Protein AF-A0A3D2M971-F1 (afdb_monomer_lite)

Structure (mmCIF, N/CA/C/O backbone):
data_AF-A0A3D2M971-F1
#
_entry.id   AF-A0A3D2M971-F1
#
loop_
_atom_site.group_PDB
_atom_site.id
_atom_site.type_symbol
_atom_site.label_atom_id
_atom_site.label_alt_id
_atom_site.label_comp_id
_atom_site.label_asym_id
_atom_site.label_entity_id
_atom_site.label_seq_id
_atom_site.pdbx_PDB_ins_code
_atom_site.Cartn_x
_atom_site.Cartn_y
_atom_site.Cartn_z
_atom_site.occupancy
_atom_site.B_iso_or_equiv
_atom_site.auth_seq_id
_atom_site.auth_comp_id
_atom_site.auth_asym_id
_atom_site.auth_atom_id
_atom_site.pdbx_PDB_model_num
ATOM 1 N N . MET A 1 1 ? -25.282 -15.341 56.802 1.00 57.22 1 MET A N 1
ATOM 2 C CA . MET A 1 1 ? -23.885 -14.845 56.892 1.00 57.22 1 MET A CA 1
ATOM 3 C C . MET A 1 1 ? -22.915 -15.642 56.014 1.00 57.22 1 MET A C 1
ATOM 5 O O . MET A 1 1 ? -22.273 -15.025 55.183 1.00 57.22 1 MET A O 1
ATOM 9 N N . LYS A 1 2 ? -22.850 -16.984 56.092 1.00 64.00 2 LYS A N 1
ATOM 10 C CA . LYS A 1 2 ? -21.956 -17.818 55.247 1.00 64.00 2 LYS A CA 1
ATOM 11 C C . LYS A 1 2 ? -22.094 -17.605 53.728 1.00 64.00 2 LYS A C 1
ATOM 13 O O . LYS A 1 2 ? -21.089 -17.493 53.045 1.00 64.00 2 LYS A O 1
ATOM 18 N N . VAL A 1 3 ? -23.321 -17.492 53.217 1.00 72.19 3 VAL A N 1
ATOM 19 C CA . VAL A 1 3 ? -23.589 -17.305 51.774 1.00 72.19 3 VAL A CA 1
ATOM 20 C C . VAL A 1 3 ? -23.035 -15.974 51.250 1.00 72.19 3 VAL A C 1
ATOM 22 O O . VAL A 1 3 ? -22.515 -15.923 50.143 1.00 72.19 3 VAL A O 1
ATOM 25 N N . VAL A 1 4 ? -23.065 -14.920 52.074 1.00 76.00 4 VAL A N 1
ATOM 26 C CA . VAL A 1 4 ? -22.516 -13.600 51.721 1.00 76.00 4 VAL A CA 1
ATOM 27 C C . VAL A 1 4 ? -20.993 -13.662 51.599 1.00 76.00 4 VAL A C 1
ATOM 29 O O . VAL A 1 4 ? -20.444 -13.139 50.640 1.00 76.00 4 VAL A O 1
ATOM 32 N N . PHE A 1 5 ? -20.311 -14.369 52.506 1.00 74.00 5 PHE A N 1
ATOM 33 C CA . PHE A 1 5 ? -18.859 -14.565 52.417 1.00 74.00 5 PHE A CA 1
ATOM 34 C C . PHE A 1 5 ? -18.443 -15.392 51.195 1.00 74.00 5 PHE A C 1
ATOM 36 O O . PHE A 1 5 ? -17.415 -15.102 50.592 1.00 74.00 5 PHE A O 1
ATOM 43 N N . VAL A 1 6 ? -19.250 -16.379 50.796 1.00 79.12 6 VAL A N 1
ATOM 44 C CA . VAL A 1 6 ? -18.998 -17.174 49.583 1.00 79.12 6 VAL A CA 1
ATOM 45 C C . VAL A 1 6 ? -19.169 -16.324 48.320 1.00 79.12 6 VAL A C 1
ATOM 47 O O . VAL A 1 6 ? -18.309 -16.363 47.445 1.00 79.12 6 VAL A O 1
ATOM 50 N N . LEU A 1 7 ? -20.224 -15.507 48.247 1.00 74.69 7 LEU A N 1
ATOM 51 C CA . LEU A 1 7 ? -20.463 -14.586 47.129 1.00 74.69 7 LEU A CA 1
ATOM 52 C C . LEU A 1 7 ? -19.380 -13.507 47.013 1.00 74.69 7 LEU A C 1
ATOM 54 O O . LEU A 1 7 ? -18.915 -13.230 45.912 1.00 74.69 7 LEU A O 1
ATOM 58 N N . VAL A 1 8 ? -18.940 -12.942 48.140 1.00 75.38 8 VAL A N 1
ATOM 59 C CA . VAL A 1 8 ? -17.835 -11.972 48.175 1.00 75.38 8 VAL A CA 1
ATOM 60 C C . VAL A 1 8 ? -16.521 -12.637 47.755 1.00 75.38 8 VAL A C 1
ATOM 62 O O . VAL A 1 8 ? -15.790 -12.070 46.950 1.00 75.38 8 VAL A O 1
ATOM 65 N N . GLY A 1 9 ? -16.249 -13.863 48.214 1.00 73.69 9 GLY A N 1
ATOM 66 C CA . GLY A 1 9 ? -15.077 -14.636 47.793 1.00 73.69 9 GLY A CA 1
ATOM 67 C C . GLY A 1 9 ? -15.044 -14.893 46.283 1.00 73.69 9 GLY A C 1
ATOM 68 O O . GLY A 1 9 ? -14.030 -14.636 45.643 1.00 73.69 9 GLY A O 1
ATOM 69 N N . LEU A 1 10 ? -16.166 -15.316 45.693 1.00 69.12 10 LEU A N 1
ATOM 70 C CA . LEU A 1 10 ? -16.304 -15.494 44.241 1.00 69.12 10 LEU A CA 1
ATOM 71 C C . LEU A 1 10 ? -16.079 -14.189 43.457 1.00 69.12 10 LEU A C 1
ATOM 73 O O . LEU A 1 10 ? -15.459 -14.224 42.397 1.00 69.12 10 LEU A O 1
ATOM 77 N N . PHE A 1 11 ? -16.512 -13.044 43.993 1.00 67.69 11 PHE A N 1
ATOM 78 C CA . PHE A 1 11 ? -16.278 -11.729 43.385 1.00 67.69 11 PHE A CA 1
ATOM 79 C C . PHE A 1 11 ? -14.792 -11.339 43.372 1.00 67.69 11 PHE A C 1
ATOM 81 O O . PHE A 1 11 ? -14.310 -10.790 42.384 1.00 67.69 11 PHE A O 1
ATOM 88 N N . PHE A 1 12 ? -14.045 -11.660 44.436 1.00 66.19 12 PHE A N 1
ATOM 89 C CA . PHE A 1 12 ? -12.603 -11.391 44.503 1.00 66.19 12 PHE A CA 1
ATOM 90 C C . PHE A 1 12 ? -11.772 -12.310 43.592 1.00 66.19 12 PHE A C 1
ATOM 92 O O . PHE A 1 12 ? -10.739 -11.878 43.085 1.00 66.19 12 PHE A O 1
ATOM 99 N N . PHE A 1 13 ? -12.223 -13.541 43.323 1.00 63.56 13 PHE A N 1
ATOM 100 C CA . PHE A 1 13 ? -11.533 -14.459 42.402 1.00 63.56 13 PHE A CA 1
ATOM 101 C C . PHE A 1 13 ? -11.838 -14.209 40.914 1.00 63.56 13 PHE A C 1
ATOM 103 O O . PHE A 1 13 ? -11.079 -14.661 40.058 1.00 63.56 13 PHE A O 1
ATOM 110 N N . ALA A 1 14 ? -12.892 -13.456 40.581 1.00 60.12 14 ALA A N 1
ATOM 111 C CA . ALA A 1 14 ? -13.220 -13.101 39.195 1.00 60.12 14 ALA A CA 1
ATOM 112 C C . ALA A 1 14 ? -12.308 -12.005 38.599 1.00 60.12 14 ALA A C 1
ATOM 114 O O . ALA A 1 14 ? -12.313 -11.795 37.389 1.00 60.12 14 ALA A O 1
ATOM 115 N N . GLY A 1 15 ? -11.492 -11.329 39.419 1.00 57.25 15 GLY A N 1
ATOM 116 C CA . GLY A 1 15 ? -10.599 -10.249 38.975 1.00 57.25 15 GLY A CA 1
ATOM 117 C C . GLY A 1 15 ? -9.368 -10.692 38.171 1.00 57.25 15 GLY A C 1
ATOM 118 O O . GLY A 1 15 ? -8.664 -9.840 37.639 1.00 57.25 15 GLY A O 1
ATOM 119 N N . CYS A 1 16 ? -9.099 -11.998 38.063 1.00 63.59 16 CYS A N 1
ATOM 120 C CA . CYS A 1 16 ? -7.966 -12.543 37.298 1.00 63.59 16 CYS A CA 1
ATOM 121 C C . CYS A 1 16 ? -8.317 -12.951 35.856 1.00 63.59 16 CYS A C 1
ATOM 123 O O . CYS A 1 16 ? -7.546 -13.677 35.227 1.00 63.59 16 CYS A O 1
ATOM 125 N N . GLN A 1 17 ? -9.460 -12.527 35.311 1.00 59.56 17 GLN A N 1
ATOM 126 C CA . GLN A 1 17 ? -9.797 -12.850 33.925 1.00 59.56 17 GLN A CA 1
ATOM 127 C C . GLN A 1 17 ? -9.003 -11.996 32.922 1.00 59.56 17 GLN A C 1
ATOM 129 O O . GLN A 1 17 ? -9.198 -10.790 32.800 1.00 59.56 17 GLN A O 1
ATOM 134 N N . SER A 1 18 ? -8.099 -12.697 32.226 1.00 60.75 18 SER A N 1
ATOM 135 C CA . SER A 1 18 ? -7.747 -12.551 30.807 1.00 60.75 18 SER A CA 1
ATOM 136 C C . SER A 1 18 ? -7.454 -11.137 30.308 1.00 60.75 18 SER A C 1
ATOM 138 O O . SER A 1 18 ? -8.214 -10.566 29.529 1.00 60.75 18 SER A O 1
ATOM 140 N N . VAL A 1 19 ? -6.297 -10.599 30.682 1.00 59.53 19 VAL A N 1
ATOM 141 C CA . VAL A 1 19 ? -5.615 -9.682 29.766 1.00 59.53 19 VAL A CA 1
ATOM 142 C C . VAL A 1 19 ? -4.823 -10.577 28.829 1.00 59.53 19 VAL A C 1
ATOM 144 O O . VAL A 1 19 ? -3.885 -11.226 29.285 1.00 59.53 19 VAL A O 1
ATOM 147 N N . ASP A 1 20 ? -5.240 -10.678 27.569 1.00 67.88 20 ASP A N 1
ATOM 148 C CA . ASP A 1 20 ? -4.400 -11.288 26.544 1.00 67.88 20 ASP A CA 1
ATOM 149 C C . ASP A 1 20 ? -3.217 -10.337 26.299 1.00 67.88 20 ASP A C 1
ATOM 151 O O . ASP A 1 20 ? -3.422 -9.240 25.762 1.00 67.88 20 ASP A O 1
ATOM 155 N N . PRO A 1 21 ? -1.993 -10.699 26.728 1.00 65.06 21 PRO A N 1
ATOM 156 C CA . PRO A 1 21 ? -0.833 -9.830 26.591 1.00 65.06 21 PRO A CA 1
ATOM 157 C C . PRO A 1 21 ? -0.432 -9.610 25.126 1.00 65.06 21 PRO A C 1
ATOM 159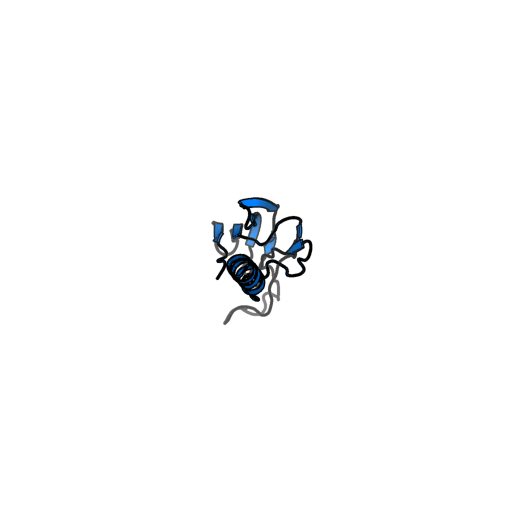 O O . PRO A 1 21 ? 0.386 -8.734 24.870 1.00 65.06 21 PRO A O 1
ATOM 162 N N . LEU A 1 22 ? -0.986 -10.381 24.182 1.00 66.50 22 LEU A N 1
ATOM 163 C CA . LEU A 1 22 ? -0.747 -10.235 22.746 1.00 66.50 22 LEU A CA 1
ATOM 164 C C . LEU A 1 22 ? -1.846 -9.444 22.027 1.00 66.50 22 LEU A C 1
ATOM 166 O O . LEU A 1 22 ? -1.676 -9.120 20.858 1.00 66.50 22 LEU A O 1
ATOM 170 N N . SER A 1 23 ? -2.941 -9.089 22.709 1.00 71.69 23 SER A N 1
ATOM 171 C CA . SER A 1 23 ? -4.058 -8.365 22.081 1.00 71.69 23 SER A CA 1
ATOM 172 C C . SER A 1 23 ? -3.681 -6.976 21.557 1.00 71.69 23 SER A C 1
ATOM 174 O O . SER A 1 23 ? -4.369 -6.444 20.691 1.00 71.69 23 SER A O 1
ATOM 176 N N . GLY A 1 24 ? -2.645 -6.342 22.122 1.00 67.38 24 GLY A N 1
ATOM 177 C CA . GLY A 1 24 ? -2.241 -4.974 21.776 1.00 67.38 24 GLY A CA 1
ATOM 178 C C . GLY A 1 24 ? -3.307 -3.903 22.059 1.00 67.38 24 GLY A C 1
ATOM 179 O O . GLY A 1 24 ? -3.109 -2.733 21.737 1.00 67.38 24 GLY A O 1
ATOM 180 N N . GLU A 1 25 ? -4.435 -4.259 22.692 1.00 69.06 25 GLU A N 1
ATOM 181 C CA . GLU A 1 25 ? -5.604 -3.382 22.870 1.00 69.06 25 GLU A CA 1
ATOM 182 C C . GLU A 1 25 ? -5.269 -2.120 23.685 1.00 69.06 25 GLU A C 1
ATOM 184 O O . GLU A 1 25 ? -5.883 -1.066 23.516 1.00 69.06 25 GLU A O 1
ATOM 189 N N . ARG A 1 26 ? -4.258 -2.215 24.557 1.00 69.81 26 ARG A N 1
ATOM 1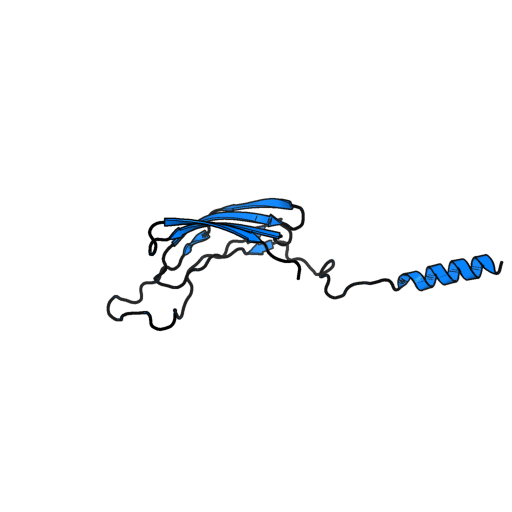90 C CA . ARG A 1 26 ? -3.776 -1.118 25.411 1.00 69.81 26 ARG A CA 1
ATOM 191 C C . ARG A 1 26 ? -2.395 -0.596 25.023 1.00 69.81 26 ARG A C 1
ATOM 193 O O . ARG A 1 26 ? -1.840 0.213 25.770 1.00 69.81 26 ARG A O 1
ATOM 200 N N . ASP A 1 27 ? -1.836 -1.046 23.904 1.00 75.50 27 ASP A N 1
ATOM 201 C CA . ASP A 1 27 ? -0.516 -0.593 23.484 1.00 75.50 27 ASP A CA 1
ATOM 202 C C . ASP A 1 27 ? -0.557 0.900 23.124 1.00 75.50 27 ASP A C 1
ATOM 204 O O . ASP A 1 27 ? -1.544 1.382 22.554 1.00 75.50 27 ASP A O 1
ATOM 208 N N . PRO A 1 28 ? 0.496 1.673 23.450 1.00 71.75 28 PRO A N 1
ATOM 209 C CA . PRO A 1 28 ? 0.588 3.067 23.044 1.00 71.75 28 PRO A CA 1
ATOM 210 C C . PRO A 1 28 ? 0.506 3.188 21.517 1.00 71.75 28 PRO A C 1
ATOM 212 O O . PRO A 1 28 ? 1.452 2.859 20.801 1.00 71.75 28 PRO A O 1
ATOM 215 N N . LYS A 1 29 ? -0.627 3.679 21.007 1.00 70.19 29 LYS A N 1
ATOM 216 C CA . LYS A 1 29 ? -0.812 3.903 19.572 1.00 70.19 29 LYS A CA 1
ATOM 217 C C . LYS A 1 29 ? -0.168 5.228 19.172 1.00 70.19 29 LYS A C 1
ATOM 219 O O . LYS A 1 29 ? -0.493 6.282 19.722 1.00 70.19 29 LYS A O 1
ATOM 224 N N . ASN A 1 30 ? 0.730 5.189 18.190 1.00 76.56 30 ASN A N 1
ATOM 225 C CA . ASN A 1 30 ? 1.165 6.405 17.505 1.00 76.56 30 ASN A CA 1
ATOM 226 C C . ASN A 1 30 ? -0.071 7.011 16.799 1.00 76.56 30 ASN A C 1
ATOM 228 O O . ASN A 1 30 ? -0.870 6.243 16.261 1.00 76.56 30 ASN A O 1
ATOM 232 N N . PRO A 1 31 ? -0.276 8.344 16.758 1.00 77.94 31 PRO A N 1
ATOM 233 C CA . PRO A 1 31 ? -1.509 8.917 16.202 1.00 77.94 31 PRO A CA 1
ATOM 234 C C . PRO A 1 31 ? -1.625 8.782 14.671 1.00 77.94 31 PRO A C 1
ATOM 236 O O . PRO A 1 31 ? -2.586 9.259 14.067 1.00 77.94 31 PRO A O 1
ATOM 239 N N . TRP A 1 32 ? -0.619 8.177 14.041 1.00 83.88 32 TRP A N 1
ATOM 240 C CA . TRP A 1 32 ? -0.473 8.006 12.607 1.00 83.88 32 TRP A CA 1
ATOM 241 C C . TRP A 1 32 ? 0.469 6.833 12.315 1.00 83.88 32 TRP A C 1
ATOM 243 O O . TRP A 1 32 ? 1.356 6.510 13.111 1.00 83.88 32 TRP A O 1
ATOM 253 N N . TRP A 1 33 ? 0.278 6.224 11.151 1.00 90.38 33 TRP A N 1
ATOM 254 C CA . TRP A 1 33 ? 1.142 5.196 10.563 1.00 90.38 33 TRP A CA 1
ATOM 255 C C . TRP A 1 33 ? 1.333 5.499 9.069 1.00 90.38 33 TRP A C 1
ATOM 257 O O . TRP A 1 33 ? 0.683 6.409 8.564 1.00 90.38 33 TRP A O 1
ATOM 267 N N . SER A 1 34 ? 2.240 4.829 8.354 1.00 91.44 34 SER A N 1
ATOM 268 C CA . SER A 1 34 ? 2.477 5.082 6.920 1.00 91.44 34 SER A CA 1
ATOM 269 C C . SER A 1 34 ? 2.013 3.933 6.030 1.00 91.44 34 SER A C 1
ATOM 271 O O . SER A 1 34 ? 2.202 2.762 6.356 1.00 91.44 34 SER A O 1
ATOM 273 N N . LEU A 1 35 ? 1.435 4.273 4.875 1.00 93.31 35 LEU A N 1
ATOM 274 C CA . LEU A 1 35 ? 1.177 3.330 3.792 1.00 93.31 35 LEU A CA 1
ATOM 275 C C . LEU A 1 35 ? 2.106 3.667 2.627 1.00 93.31 35 LEU A C 1
ATOM 277 O O . LEU A 1 35 ? 2.041 4.747 2.041 1.00 93.31 35 LEU A O 1
ATOM 281 N N . GLU A 1 36 ? 2.987 2.733 2.292 1.00 91.62 36 GLU A N 1
ATOM 282 C CA . GLU A 1 36 ? 4.091 2.990 1.374 1.00 91.62 36 GLU A CA 1
ATOM 283 C C . GLU A 1 36 ? 4.063 2.009 0.205 1.00 91.62 36 GLU A C 1
ATOM 285 O O . GLU A 1 36 ? 3.872 0.804 0.377 1.00 91.62 36 GLU A O 1
ATOM 290 N N . PHE A 1 37 ? 4.290 2.528 -1.000 1.00 92.25 37 PHE A N 1
ATOM 291 C CA . PHE A 1 37 ? 4.324 1.733 -2.221 1.00 92.25 37 PHE A CA 1
ATOM 292 C C . PHE A 1 37 ? 5.720 1.767 -2.814 1.00 92.25 37 PHE A C 1
ATOM 294 O O . PHE A 1 37 ? 6.268 2.835 -3.079 1.00 92.25 37 PHE A O 1
ATOM 301 N N . PHE A 1 38 ? 6.273 0.588 -3.076 1.00 89.56 38 PHE A N 1
ATOM 302 C CA . PHE A 1 38 ? 7.573 0.443 -3.708 1.00 89.56 38 PHE A CA 1
ATOM 303 C C . PHE A 1 38 ? 7.500 -0.614 -4.794 1.00 89.56 38 PHE A C 1
ATOM 305 O O . PHE A 1 38 ? 6.916 -1.678 -4.600 1.00 89.56 38 PHE A O 1
ATOM 312 N N . ALA A 1 39 ? 8.177 -0.346 -5.902 1.00 86.44 39 ALA A N 1
ATOM 313 C CA . ALA A 1 39 ? 8.490 -1.359 -6.891 1.00 86.44 39 ALA A CA 1
ATOM 314 C C . ALA A 1 39 ? 10.009 -1.506 -7.013 1.00 86.44 39 ALA A C 1
ATOM 316 O O . ALA A 1 39 ? 10.768 -0.566 -6.727 1.00 86.44 39 ALA A O 1
ATOM 317 N N . PRO A 1 40 ? 10.473 -2.687 -7.431 1.00 84.00 40 PRO A N 1
ATOM 318 C CA . PRO A 1 40 ? 11.851 -2.870 -7.841 1.00 84.00 40 PRO A CA 1
ATOM 319 C C . PRO A 1 40 ? 12.237 -1.926 -8.981 1.00 84.00 40 PRO A C 1
ATOM 321 O O . PRO A 1 40 ? 11.412 -1.541 -9.806 1.00 84.00 40 PRO A O 1
ATOM 324 N N . LEU A 1 41 ? 13.509 -1.537 -9.011 1.00 78.19 41 LEU A N 1
ATOM 325 C CA . LEU A 1 41 ? 14.056 -0.692 -10.069 1.00 78.19 41 LEU A CA 1
ATOM 326 C C . LEU A 1 41 ? 13.810 -1.307 -11.450 1.00 78.19 41 LEU A C 1
ATOM 328 O O . LEU A 1 41 ? 13.887 -2.526 -11.608 1.00 78.19 41 LEU A O 1
ATOM 332 N N . TYR A 1 42 ? 13.550 -0.443 -12.431 1.00 76.62 42 TYR A N 1
ATOM 333 C CA . TYR A 1 42 ? 13.170 -0.791 -13.804 1.00 76.62 42 TYR A CA 1
ATOM 334 C C . TYR A 1 42 ? 11.795 -1.447 -13.941 1.00 76.62 42 TYR A C 1
ATOM 336 O O . TYR A 1 42 ? 11.369 -1.710 -15.060 1.00 76.62 42 TYR A O 1
ATOM 344 N N . MET A 1 43 ? 11.065 -1.638 -12.838 1.00 86.12 43 MET A N 1
ATOM 345 C CA . MET A 1 43 ? 9.652 -2.018 -12.839 1.00 86.12 43 MET A CA 1
ATOM 346 C C . MET A 1 43 ? 8.779 -0.801 -12.607 1.00 86.12 43 MET A C 1
ATOM 348 O O . MET A 1 43 ? 8.015 -0.725 -11.644 1.00 86.12 43 MET A O 1
ATOM 352 N N . THR A 1 44 ? 8.957 0.189 -13.479 1.00 87.88 44 THR A N 1
ATOM 353 C CA . THR A 1 44 ? 8.306 1.480 -13.316 1.00 87.88 44 THR A CA 1
ATOM 354 C C . THR A 1 44 ? 6.793 1.321 -13.364 1.00 87.88 44 THR A C 1
ATOM 356 O O . THR A 1 44 ? 6.237 0.711 -14.282 1.00 87.88 44 THR A O 1
ATOM 359 N N . GLY A 1 45 ? 6.132 1.926 -12.388 1.00 92.25 45 GLY A N 1
ATOM 360 C CA . GLY A 1 45 ? 4.686 2.039 -12.337 1.00 92.25 45 GLY A CA 1
ATOM 361 C C . GLY A 1 45 ? 4.259 3.361 -11.720 1.00 92.25 45 GLY A C 1
ATOM 362 O O . GLY A 1 45 ? 5.072 4.100 -11.165 1.00 92.25 45 GLY A O 1
ATOM 363 N N . TRP A 1 46 ? 2.970 3.656 -11.813 1.00 94.75 46 TRP A N 1
ATOM 364 C CA . TRP A 1 46 ? 2.365 4.828 -11.195 1.00 94.75 46 TRP A CA 1
ATOM 365 C C . TRP A 1 46 ? 1.186 4.403 -10.331 1.00 94.75 46 TRP A C 1
ATOM 367 O O . TRP A 1 46 ? 0.193 3.893 -10.846 1.00 94.75 46 TRP A O 1
ATOM 377 N N . VAL A 1 47 ? 1.302 4.600 -9.017 1.00 96.25 47 VAL A N 1
ATOM 378 C CA . VAL A 1 47 ? 0.216 4.351 -8.065 1.00 96.25 47 VAL A CA 1
ATOM 379 C C . VAL A 1 47 ? -0.734 5.534 -8.090 1.00 96.25 47 VAL A C 1
ATOM 381 O O . VAL A 1 47 ? -0.474 6.576 -7.492 1.00 96.25 47 VAL A O 1
ATOM 384 N N . GLU A 1 48 ? -1.845 5.381 -8.790 1.00 96.38 48 GLU A N 1
ATOM 385 C CA . GLU A 1 48 ? -2.785 6.472 -9.028 1.00 96.38 48 GLU A CA 1
ATOM 386 C C . GLU A 1 48 ? -3.678 6.738 -7.816 1.00 96.38 48 GLU A C 1
ATOM 388 O O . GLU A 1 48 ? -4.016 7.889 -7.558 1.00 96.38 48 GLU A O 1
ATOM 393 N N . ALA A 1 49 ? -4.063 5.693 -7.077 1.00 96.50 49 ALA A N 1
ATOM 394 C CA . ALA A 1 49 ? -4.955 5.835 -5.932 1.00 96.50 49 ALA A CA 1
ATOM 395 C C . ALA A 1 49 ? -4.826 4.682 -4.934 1.00 96.50 49 ALA A C 1
ATOM 397 O O . ALA A 1 49 ? -4.556 3.537 -5.313 1.00 96.50 49 ALA A O 1
ATOM 398 N N . SER A 1 50 ? -5.091 4.991 -3.668 1.00 96.94 50 SER A N 1
ATOM 399 C CA . SER A 1 50 ? -5.094 4.044 -2.565 1.00 96.94 50 SER A CA 1
ATOM 400 C C . SER A 1 50 ? -6.113 4.433 -1.497 1.00 96.94 50 SER A C 1
ATOM 402 O O . SER A 1 50 ? -6.332 5.613 -1.231 1.00 96.94 50 SER A O 1
ATOM 404 N N . TRP A 1 51 ? -6.731 3.423 -0.888 1.00 97.25 51 TRP A N 1
ATOM 405 C CA . TRP A 1 51 ? -7.646 3.592 0.240 1.00 97.25 51 TRP A CA 1
ATOM 406 C C . TRP A 1 51 ? -7.313 2.595 1.335 1.00 97.25 51 TRP A C 1
ATOM 408 O O . TRP A 1 51 ? -6.819 1.501 1.071 1.00 97.25 51 TRP A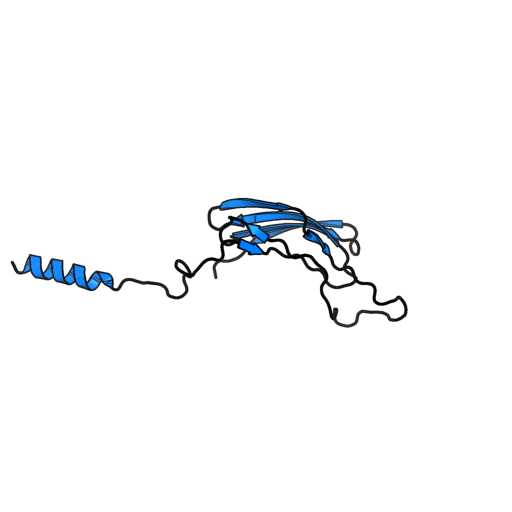 O 1
ATOM 418 N N . VAL A 1 52 ? -7.653 2.966 2.558 1.00 97.19 52 VAL A N 1
ATOM 419 C CA . VAL A 1 52 ? -7.543 2.115 3.734 1.00 97.19 52 VAL A CA 1
ATOM 420 C C . VAL A 1 52 ? -8.926 1.956 4.332 1.00 97.19 52 VAL A C 1
ATOM 422 O O . VAL A 1 52 ? -9.611 2.948 4.559 1.00 97.19 52 VAL A O 1
ATOM 425 N N . GLU A 1 53 ? -9.328 0.725 4.613 1.00 97.25 53 GLU A N 1
ATOM 426 C CA . GLU A 1 53 ? -10.405 0.469 5.559 1.00 97.25 53 GLU A CA 1
ATOM 427 C C . GLU A 1 53 ? -9.802 -0.013 6.872 1.00 97.25 53 GLU A C 1
ATOM 429 O O . GLU A 1 53 ? -9.030 -0.975 6.875 1.00 97.25 53 GLU A O 1
ATOM 434 N N . ASP A 1 54 ? -10.138 0.655 7.970 1.00 94.56 54 ASP A N 1
ATOM 435 C CA . ASP A 1 54 ? -9.672 0.268 9.299 1.00 94.56 54 ASP A CA 1
ATOM 436 C C . ASP A 1 54 ? -10.485 -0.892 9.902 1.00 94.56 54 ASP A C 1
ATOM 438 O O . ASP A 1 54 ? -11.485 -1.361 9.345 1.00 94.56 54 ASP A O 1
ATOM 442 N N . VAL A 1 55 ? -10.044 -1.367 11.066 1.00 92.19 55 VAL A N 1
ATOM 443 C CA . VAL A 1 55 ? -10.724 -2.407 11.860 1.00 92.19 55 VAL A CA 1
ATOM 444 C C . VAL A 1 55 ? -12.153 -2.037 12.282 1.00 92.19 55 VAL A C 1
ATOM 446 O O . VAL A 1 55 ? -12.949 -2.920 12.591 1.00 92.19 55 VAL A O 1
ATOM 449 N N . HIS A 1 56 ? -12.521 -0.755 12.255 1.00 93.31 56 HIS A N 1
ATOM 450 C CA . HIS A 1 56 ? -13.872 -0.274 12.555 1.00 93.31 56 HIS A CA 1
ATOM 451 C C . HIS A 1 56 ? -14.739 -0.097 11.298 1.00 93.31 56 HIS A C 1
ATOM 453 O O . HIS A 1 56 ? -15.887 0.345 11.390 1.00 93.31 56 HIS A O 1
ATOM 459 N N . GLY A 1 57 ? -14.217 -0.459 10.124 1.00 95.00 57 GLY A N 1
ATOM 460 C CA . GLY A 1 57 ? -14.912 -0.374 8.845 1.00 95.00 57 GLY A CA 1
ATOM 461 C C . GLY A 1 57 ? -14.956 1.031 8.243 1.00 95.00 57 GLY A C 1
ATOM 462 O O . GLY A 1 57 ? -15.701 1.279 7.291 1.00 95.00 57 GLY A O 1
ATOM 463 N N . LYS A 1 58 ? -14.184 1.978 8.784 1.00 96.44 58 LYS A N 1
ATOM 464 C CA . LYS A 1 58 ? -14.111 3.342 8.266 1.00 96.44 58 LYS A CA 1
ATOM 465 C C . LYS A 1 58 ? -13.118 3.403 7.111 1.00 96.44 58 LYS A C 1
ATOM 467 O O . LYS A 1 58 ? -11.995 2.915 7.204 1.00 96.44 58 LYS A O 1
ATOM 472 N N . LEU A 1 59 ? -13.545 4.040 6.022 1.00 96.94 59 LEU A N 1
ATOM 473 C CA . LEU A 1 59 ? -12.746 4.209 4.815 1.00 96.94 59 LEU A CA 1
ATOM 474 C C . LEU A 1 59 ? -11.991 5.545 4.834 1.00 96.94 59 LEU A C 1
ATOM 476 O O . LEU A 1 59 ? -12.580 6.600 5.076 1.00 96.94 59 LEU A O 1
ATOM 480 N N . PHE A 1 60 ? -10.704 5.494 4.514 1.00 95.62 60 PHE A N 1
ATOM 481 C CA . PHE A 1 60 ? -9.802 6.633 4.418 1.00 95.62 60 PHE A CA 1
ATOM 482 C C . PHE A 1 60 ? -9.196 6.685 3.021 1.00 95.62 60 PHE A C 1
ATOM 484 O O . PHE A 1 60 ? -8.666 5.688 2.528 1.00 95.62 60 PHE A O 1
ATOM 491 N N . ASP A 1 61 ? -9.279 7.850 2.386 1.00 95.25 61 ASP A N 1
ATOM 492 C CA . ASP A 1 61 ? -8.579 8.123 1.134 1.00 95.25 61 ASP A CA 1
ATOM 493 C C . ASP A 1 61 ? -7.126 8.480 1.442 1.00 95.25 61 ASP A C 1
ATOM 495 O O . ASP A 1 61 ? -6.850 9.487 2.094 1.00 95.25 61 ASP A O 1
ATOM 499 N N . HIS A 1 62 ? -6.210 7.620 1.005 1.00 94.06 62 HIS A N 1
ATOM 500 C CA . HIS A 1 62 ? -4.774 7.834 1.150 1.00 94.06 62 HIS A CA 1
ATOM 501 C C . HIS A 1 62 ? -4.176 8.517 -0.095 1.00 94.06 62 HIS A C 1
ATOM 503 O O . HIS A 1 62 ? -3.043 8.993 -0.072 1.00 94.06 62 HIS A O 1
ATOM 509 N N . GLY A 1 63 ? -4.943 8.627 -1.183 1.00 93.62 63 GLY A N 1
ATOM 510 C CA . GLY A 1 63 ? -4.524 9.300 -2.401 1.00 93.62 63 GLY A CA 1
ATOM 511 C C . GLY A 1 63 ? -3.506 8.505 -3.218 1.00 93.62 63 GLY A C 1
ATOM 512 O O . GLY A 1 63 ? -3.482 7.272 -3.231 1.00 93.62 63 GLY A O 1
ATOM 513 N N . THR A 1 64 ? -2.685 9.226 -3.977 1.00 93.50 64 THR A N 1
ATOM 514 C CA . THR A 1 64 ? -1.685 8.651 -4.885 1.00 93.50 64 THR A CA 1
ATOM 515 C C . THR A 1 64 ? -0.415 8.245 -4.138 1.00 93.50 64 THR A C 1
ATOM 517 O O . THR A 1 64 ? 0.066 8.963 -3.268 1.00 93.50 64 THR A O 1
ATOM 520 N N . GLY A 1 65 ? 0.176 7.112 -4.525 1.00 89.62 65 GLY A N 1
ATOM 521 C CA . GLY A 1 65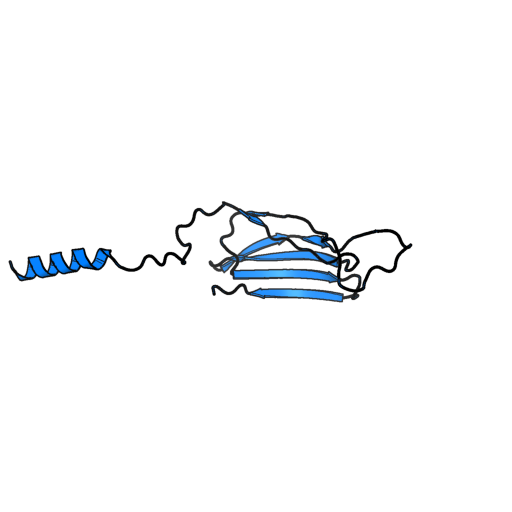 ? 1.517 6.716 -4.079 1.00 89.62 65 GLY A CA 1
ATOM 522 C C . GLY A 1 65 ? 2.643 7.293 -4.946 1.00 89.62 65 GLY A C 1
ATOM 523 O O . GLY A 1 65 ? 3.816 7.112 -4.631 1.00 89.62 65 GLY A O 1
ATOM 524 N N . GLY A 1 66 ? 2.297 7.982 -6.040 1.00 91.81 66 GLY A N 1
ATOM 525 C CA . GLY A 1 66 ? 3.253 8.522 -6.998 1.00 91.81 66 GLY A CA 1
ATOM 526 C C . GLY A 1 66 ? 3.908 7.456 -7.881 1.00 91.81 66 GLY A C 1
ATOM 527 O O . GLY A 1 66 ? 3.424 6.329 -8.024 1.00 91.81 66 GLY A O 1
ATOM 528 N N . ILE A 1 67 ? 4.992 7.854 -8.545 1.00 90.94 67 ILE A N 1
ATOM 529 C CA . ILE A 1 67 ? 5.761 6.978 -9.431 1.00 90.94 67 ILE A CA 1
ATOM 530 C C . ILE A 1 67 ? 6.657 6.074 -8.576 1.00 90.94 67 ILE A C 1
ATOM 532 O O . ILE A 1 67 ? 7.377 6.554 -7.703 1.00 90.94 67 ILE A O 1
ATOM 536 N N . ILE A 1 68 ? 6.643 4.776 -8.867 1.00 90.88 68 ILE A N 1
ATOM 537 C CA . ILE A 1 68 ? 7.424 3.745 -8.178 1.00 90.88 68 ILE A CA 1
ATOM 538 C C . ILE A 1 68 ? 8.320 2.998 -9.165 1.00 90.88 68 ILE A C 1
ATOM 540 O O . ILE A 1 68 ? 8.090 3.031 -10.374 1.00 90.88 68 ILE A O 1
ATOM 544 N N . GLY A 1 69 ? 9.348 2.314 -8.658 1.00 85.75 69 GLY A N 1
ATOM 545 C CA . GLY A 1 69 ? 10.200 1.439 -9.481 1.00 85.75 69 GLY A CA 1
ATOM 546 C C . GLY A 1 69 ? 11.126 2.171 -10.456 1.00 85.75 69 GLY A C 1
ATOM 547 O O . GLY A 1 69 ? 11.741 1.551 -11.322 1.00 85.75 69 GLY A O 1
ATOM 548 N N . THR A 1 70 ? 11.262 3.490 -10.311 1.00 77.88 70 THR A N 1
ATOM 549 C CA . THR A 1 70 ? 12.210 4.291 -11.089 1.00 77.88 70 THR A CA 1
ATOM 550 C C . THR A 1 70 ? 13.643 4.025 -10.648 1.00 77.88 70 THR A C 1
ATOM 552 O O . THR A 1 70 ? 13.937 3.905 -9.463 1.00 77.88 70 THR A O 1
ATOM 555 N N . GLY A 1 71 ? 14.551 3.972 -11.615 1.00 67.06 71 GLY A N 1
ATOM 556 C CA . GLY A 1 71 ? 15.988 3.869 -11.404 1.00 67.06 71 GLY A CA 1
ATOM 557 C C . GLY A 1 71 ? 16.695 4.043 -12.738 1.00 67.06 71 GLY A C 1
ATOM 558 O O . GLY A 1 71 ? 16.232 3.522 -13.747 1.00 67.06 71 GLY A O 1
ATOM 559 N N . ASN A 1 72 ? 17.786 4.800 -12.762 1.00 58.31 72 ASN A N 1
ATOM 560 C CA . ASN A 1 72 ? 18.638 4.925 -13.938 1.00 58.31 72 ASN A CA 1
ATOM 561 C C . ASN A 1 72 ? 20.088 4.741 -13.489 1.00 58.31 72 ASN A C 1
ATOM 563 O O . ASN A 1 72 ? 20.697 5.681 -12.986 1.00 58.31 72 ASN A O 1
ATOM 567 N N . TYR A 1 73 ? 20.617 3.525 -13.630 1.00 54.75 73 TYR A N 1
ATOM 568 C CA . TYR A 1 73 ? 22.024 3.226 -13.336 1.00 54.75 73 TYR A CA 1
ATOM 569 C C . TYR A 1 73 ? 22.914 3.218 -14.589 1.00 54.75 73 TYR A C 1
ATOM 571 O O . TYR A 1 73 ? 23.998 2.646 -14.546 1.00 54.75 73 TYR A O 1
ATOM 579 N N . GLY A 1 74 ? 22.501 3.887 -15.671 1.00 52.06 74 GLY A N 1
ATOM 580 C CA . GLY A 1 74 ? 23.244 3.900 -16.930 1.00 52.06 74 GLY A CA 1
ATOM 581 C C . GLY A 1 74 ? 22.914 2.698 -17.818 1.00 52.06 74 GLY A C 1
ATOM 582 O O . GLY A 1 74 ? 22.596 1.608 -17.347 1.00 52.06 74 GLY A O 1
ATOM 583 N N . TYR A 1 75 ? 22.940 2.920 -19.135 1.00 49.03 75 TYR A N 1
ATOM 584 C CA . TYR A 1 75 ? 22.640 1.912 -20.163 1.00 49.03 75 TYR A CA 1
ATOM 585 C C . TYR A 1 75 ? 23.806 0.937 -20.417 1.00 49.03 75 TYR A C 1
ATOM 587 O O . TYR A 1 75 ? 23.739 0.111 -21.322 1.00 49.03 75 TYR A O 1
ATOM 595 N N . ASP A 1 76 ? 24.902 1.054 -19.665 1.00 53.19 76 ASP A N 1
ATOM 596 C CA . ASP A 1 76 ? 26.170 0.359 -19.890 1.00 53.19 76 ASP A CA 1
ATOM 597 C C . ASP A 1 76 ? 26.245 -1.032 -19.238 1.00 53.19 76 ASP A C 1
ATOM 599 O O . ASP A 1 76 ? 27.217 -1.758 -19.458 1.00 53.19 76 ASP A O 1
ATOM 603 N N . ARG A 1 77 ? 25.229 -1.447 -18.464 1.00 53.47 77 ARG A N 1
ATOM 604 C CA . ARG A 1 77 ? 25.145 -2.797 -17.878 1.00 53.47 77 ARG A CA 1
ATOM 605 C C . ARG A 1 77 ? 23.713 -3.325 -17.893 1.00 53.47 77 ARG A C 1
ATOM 607 O O . ARG A 1 77 ? 22.813 -2.694 -17.349 1.00 53.47 77 ARG A O 1
ATOM 614 N N . GLU A 1 78 ? 23.510 -4.521 -18.450 1.00 54.91 78 GLU A N 1
ATOM 615 C CA . GLU A 1 78 ? 22.244 -5.247 -18.309 1.00 54.91 78 GLU A CA 1
ATOM 616 C C . GLU A 1 78 ? 21.985 -5.564 -16.829 1.00 54.91 78 GLU A C 1
ATOM 618 O O . GLU A 1 78 ? 22.614 -6.440 -16.231 1.00 54.91 78 GLU A O 1
ATOM 623 N N . LEU A 1 79 ? 21.058 -4.835 -16.209 1.00 57.22 79 LEU A N 1
ATOM 624 C CA . LEU A 1 79 ? 20.647 -5.066 -14.830 1.00 57.22 79 LEU A CA 1
ATOM 625 C C . LEU A 1 79 ? 19.363 -5.892 -14.788 1.00 57.22 79 LEU A C 1
ATOM 627 O O . LEU A 1 79 ? 18.276 -5.343 -14.658 1.00 57.22 79 LEU A O 1
ATOM 631 N N . ALA A 1 80 ? 19.528 -7.218 -14.831 1.00 52.59 80 ALA A N 1
ATOM 632 C CA . ALA A 1 80 ? 18.881 -8.157 -13.907 1.00 52.59 80 ALA A CA 1
ATOM 633 C C . ALA A 1 80 ? 19.333 -9.613 -14.156 1.00 52.59 80 ALA A C 1
ATOM 635 O O . ALA A 1 80 ? 18.830 -10.294 -15.046 1.00 52.59 80 ALA A O 1
ATOM 636 N N . ARG A 1 81 ? 20.155 -10.168 -13.255 1.00 48.59 81 ARG A N 1
ATOM 637 C CA . ARG A 1 81 ? 19.903 -11.536 -12.763 1.00 48.59 81 ARG A CA 1
ATOM 638 C C . ARG A 1 81 ? 19.816 -11.501 -11.235 1.00 48.59 81 ARG A C 1
ATOM 640 O O . ARG A 1 81 ? 20.841 -11.385 -10.573 1.00 48.59 81 ARG A O 1
ATOM 647 N N . GLY A 1 82 ? 18.580 -11.561 -10.710 1.00 51.97 82 GLY A N 1
ATOM 648 C CA . GLY A 1 82 ? 18.277 -11.784 -9.283 1.00 51.97 82 GLY A CA 1
ATOM 649 C C . GLY A 1 82 ? 17.460 -10.729 -8.506 1.00 51.97 82 GLY A C 1
ATOM 650 O O . GLY A 1 82 ? 17.246 -10.953 -7.324 1.00 51.97 82 GLY A O 1
ATOM 651 N N . TRP A 1 83 ? 16.965 -9.651 -9.135 1.00 49.28 83 TRP A N 1
ATOM 652 C CA . TRP A 1 83 ? 16.207 -8.527 -8.521 1.00 49.28 83 TRP A CA 1
ATOM 653 C C . TRP A 1 83 ? 17.031 -7.553 -7.635 1.00 49.28 83 TRP A C 1
ATOM 655 O O . TRP A 1 83 ? 18.076 -7.921 -7.103 1.00 49.28 83 TRP A O 1
ATOM 665 N N . PRO A 1 84 ? 16.654 -6.257 -7.557 1.00 51.69 84 PRO A N 1
ATOM 666 C CA . PRO A 1 84 ? 17.625 -5.168 -7.440 1.00 51.69 84 PRO A CA 1
ATOM 667 C C . PRO A 1 84 ? 18.062 -4.820 -6.014 1.00 51.69 84 PRO A C 1
ATOM 669 O O . PRO A 1 84 ? 17.289 -4.851 -5.057 1.00 51.69 84 PRO A O 1
ATOM 672 N N . ARG A 1 85 ? 19.303 -4.328 -5.921 1.00 53.56 85 ARG A N 1
ATOM 673 C CA . ARG A 1 85 ? 19.792 -3.485 -4.822 1.00 53.56 85 ARG A CA 1
ATOM 674 C C . ARG A 1 85 ? 19.114 -2.108 -4.923 1.00 53.56 85 ARG A C 1
ATOM 676 O O . ARG A 1 85 ? 19.629 -1.231 -5.606 1.00 53.56 85 ARG A O 1
ATOM 683 N N . GLY A 1 86 ? 17.953 -1.942 -4.287 1.00 58.09 86 GLY A N 1
ATOM 684 C CA . GLY A 1 86 ? 17.241 -0.659 -4.179 1.00 58.09 86 GLY A CA 1
ATOM 685 C C . GLY A 1 86 ? 15.734 -0.759 -4.439 1.00 58.09 86 GLY A C 1
ATOM 686 O O . GLY A 1 86 ? 15.285 -1.570 -5.247 1.00 58.09 86 GLY A O 1
ATOM 687 N N . LYS A 1 87 ? 14.958 0.080 -3.743 1.00 62.91 87 LYS A N 1
ATOM 688 C CA . LYS A 1 87 ? 13.508 0.273 -3.908 1.00 62.91 87 LYS A CA 1
ATOM 689 C C . LYS A 1 87 ? 13.245 1.763 -4.140 1.00 62.91 87 LYS A C 1
ATOM 691 O O . LYS A 1 87 ? 13.928 2.584 -3.535 1.00 62.91 87 LYS A O 1
ATOM 696 N N . SER A 1 88 ? 12.278 2.099 -4.993 1.00 66.69 88 SER A N 1
ATOM 697 C CA . SER A 1 88 ? 11.878 3.489 -5.261 1.00 66.69 88 SER A CA 1
ATOM 698 C C . SER A 1 88 ? 10.387 3.676 -4.986 1.00 66.69 88 SER A C 1
ATOM 700 O O . SER A 1 88 ? 9.572 2.885 -5.476 1.00 66.69 88 SER A O 1
ATOM 702 N N . GLY A 1 89 ? 10.070 4.681 -4.167 1.00 70.25 89 GLY A N 1
ATOM 703 C CA . GLY A 1 89 ? 8.737 4.985 -3.650 1.00 70.25 89 GLY A CA 1
ATOM 704 C C . GLY A 1 89 ? 8.766 6.122 -2.623 1.00 70.25 89 GLY A C 1
ATOM 705 O O . GLY A 1 89 ? 9.841 6.580 -2.230 1.00 70.25 89 GLY A O 1
ATOM 706 N N . GLY A 1 90 ? 7.587 6.596 -2.222 1.00 70.94 90 GLY A N 1
ATOM 707 C CA . GLY A 1 90 ? 7.414 7.680 -1.249 1.00 70.94 90 GLY A CA 1
ATOM 708 C C . GLY A 1 90 ? 6.772 7.206 0.055 1.00 70.94 90 GLY A C 1
ATOM 709 O O . GLY A 1 90 ? 6.028 6.225 0.062 1.00 70.94 90 GLY A O 1
ATOM 710 N N . ILE A 1 91 ? 7.043 7.936 1.140 1.00 79.56 91 ILE A N 1
ATOM 711 C CA . ILE A 1 91 ? 6.444 7.708 2.460 1.00 79.56 91 ILE A CA 1
ATOM 712 C C . ILE A 1 91 ? 5.293 8.690 2.652 1.00 79.56 91 ILE A C 1
ATOM 714 O O . ILE A 1 91 ? 5.513 9.902 2.654 1.00 79.56 91 ILE A O 1
ATOM 718 N N . HIS A 1 92 ? 4.083 8.169 2.847 1.00 85.69 92 HIS A N 1
ATOM 719 C CA . HIS A 1 92 ? 2.891 8.970 3.108 1.00 85.69 92 HIS A CA 1
ATOM 720 C C . HIS A 1 92 ? 2.158 8.436 4.340 1.00 85.69 92 HIS A C 1
ATOM 722 O O . HIS A 1 92 ? 2.054 7.227 4.551 1.00 85.69 92 HIS A O 1
ATOM 728 N N . GLY A 1 93 ? 1.725 9.358 5.199 1.00 88.75 93 GLY A N 1
ATOM 729 C CA . GLY A 1 93 ? 1.068 9.037 6.459 1.00 88.75 93 GLY A CA 1
ATOM 730 C C . GLY A 1 93 ? -0.438 8.845 6.295 1.00 88.75 93 GLY A C 1
ATOM 731 O O . GLY A 1 93 ? -1.112 9.660 5.669 1.00 88.75 93 GLY A O 1
ATOM 732 N N . VAL A 1 94 ? -0.967 7.818 6.944 1.00 91.69 94 VAL A N 1
ATOM 733 C CA . VAL A 1 94 ? -2.382 7.628 7.243 1.00 91.69 94 VAL A CA 1
ATOM 734 C C . VAL A 1 94 ? -2.648 8.233 8.621 1.00 91.69 94 VAL A C 1
ATOM 736 O O . VAL A 1 94 ? -2.171 7.744 9.647 1.00 91.69 94 VAL A O 1
ATOM 739 N N . VAL A 1 95 ? -3.387 9.341 8.640 1.00 89.19 95 VAL A N 1
ATOM 740 C CA . VAL A 1 95 ? -3.676 10.103 9.862 1.00 89.19 95 VAL A CA 1
ATOM 741 C C . VAL A 1 95 ? -5.122 9.874 10.287 1.00 89.19 95 VAL A C 1
ATOM 743 O O . VAL A 1 95 ? -6.046 10.054 9.494 1.00 89.19 95 VAL A O 1
ATOM 746 N N . GLY A 1 96 ? -5.323 9.515 11.557 1.00 88.88 96 GLY A N 1
ATOM 747 C CA . GLY A 1 96 ? -6.655 9.370 12.154 1.00 88.88 96 GLY A CA 1
ATOM 748 C C . GLY A 1 96 ? -7.411 8.087 11.792 1.00 88.88 96 GLY A C 1
ATOM 749 O O . GLY A 1 96 ? -8.600 8.001 12.107 1.00 88.88 96 GLY A O 1
ATOM 750 N N . ALA A 1 97 ? -6.751 7.128 11.138 1.00 91.00 97 ALA A N 1
ATOM 751 C CA . ALA A 1 97 ? -7.239 5.759 10.994 1.00 91.00 97 ALA A CA 1
ATOM 752 C C . ALA A 1 97 ? -6.671 4.872 12.102 1.00 91.00 97 ALA A C 1
ATOM 754 O O . ALA A 1 97 ? -5.503 5.019 12.471 1.00 91.00 97 ALA A O 1
ATOM 755 N N . ASP A 1 98 ? -7.479 3.927 12.583 1.00 90.38 98 ASP A N 1
ATOM 756 C CA . ASP A 1 98 ? -6.971 2.792 13.351 1.00 90.38 98 ASP A CA 1
ATOM 757 C C . ASP A 1 98 ? -6.172 1.836 12.437 1.00 90.38 98 ASP A C 1
ATOM 759 O O . ASP A 1 98 ? -5.839 2.160 11.289 1.00 90.38 98 ASP A O 1
ATOM 763 N N . LEU A 1 99 ? -5.801 0.663 12.957 1.00 90.31 99 LEU A N 1
ATOM 764 C CA . LEU A 1 99 ? -5.080 -0.347 12.185 1.00 90.31 99 LEU A CA 1
ATOM 765 C C . LEU A 1 99 ? -5.881 -0.766 10.937 1.00 90.31 99 LEU A C 1
ATOM 767 O O . LEU A 1 99 ? -7.113 -0.841 10.992 1.00 90.31 99 LEU A O 1
ATOM 771 N N . PRO A 1 100 ? -5.205 -1.028 9.806 1.00 92.69 100 PRO A N 1
ATOM 772 C CA . PRO A 1 100 ? -5.873 -1.381 8.564 1.00 92.69 100 PRO A CA 1
ATOM 773 C C . PRO A 1 100 ? -6.410 -2.817 8.609 1.00 92.69 100 PRO A C 1
ATOM 775 O O . PRO A 1 100 ? -5.682 -3.751 8.924 1.00 92.69 100 PRO A O 1
ATOM 778 N N . ARG A 1 101 ? -7.672 -2.990 8.212 1.00 94.81 101 ARG A N 1
ATOM 779 C CA . ARG A 1 101 ? -8.305 -4.288 7.937 1.00 94.81 101 ARG A CA 1
ATOM 780 C C . ARG A 1 101 ? -8.109 -4.703 6.483 1.00 94.81 101 ARG A C 1
ATOM 782 O O . ARG A 1 101 ? -7.900 -5.873 6.182 1.00 94.81 101 ARG A O 1
ATOM 789 N N . ARG A 1 102 ? -8.181 -3.738 5.562 1.00 97.12 102 ARG A N 1
ATOM 790 C CA . ARG A 1 102 ? -7.848 -3.948 4.150 1.00 97.12 102 ARG A CA 1
ATOM 791 C C . ARG A 1 102 ? -7.369 -2.675 3.473 1.00 97.12 1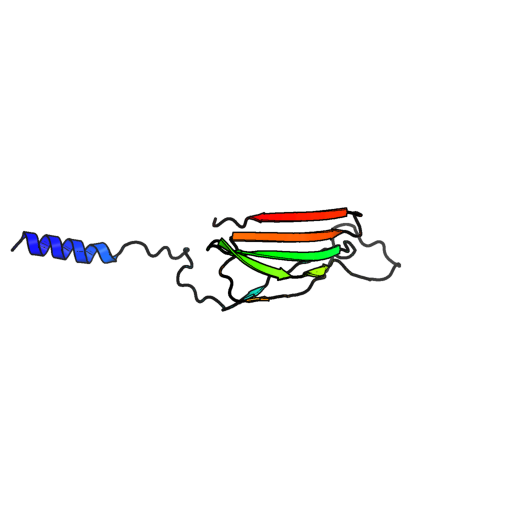02 ARG A C 1
ATOM 793 O O . ARG A 1 102 ? -7.756 -1.567 3.845 1.00 97.12 102 ARG A O 1
ATOM 800 N N . VAL A 1 103 ? -6.560 -2.844 2.436 1.00 97.25 103 VAL A N 1
ATOM 801 C CA . VAL A 1 103 ? -5.987 -1.753 1.646 1.00 97.25 103 VAL A CA 1
ATOM 802 C C . VAL A 1 103 ? -6.362 -1.932 0.185 1.00 97.25 103 VAL A C 1
ATOM 804 O O . VAL A 1 103 ? -6.158 -2.997 -0.393 1.00 97.25 103 VAL A O 1
ATOM 807 N N . TYR A 1 104 ? -6.886 -0.881 -0.433 1.00 97.81 104 TYR A N 1
ATOM 808 C CA . TYR A 1 104 ? -7.030 -0.813 -1.878 1.00 97.81 104 TYR A CA 1
ATOM 809 C C . TYR A 1 104 ? -5.823 -0.124 -2.487 1.00 97.81 104 TYR A C 1
ATOM 811 O O . TYR A 1 104 ? -5.390 0.926 -2.008 1.00 97.81 104 TYR A O 1
ATOM 819 N N . VAL A 1 105 ? -5.366 -0.636 -3.624 1.00 97.81 105 VAL A N 1
ATOM 820 C CA . VAL A 1 105 ? -4.417 0.068 -4.481 1.00 97.81 105 VAL A CA 1
ATOM 821 C C . VAL A 1 105 ? -4.788 -0.100 -5.948 1.00 97.81 105 VAL A C 1
ATOM 823 O O . VAL A 1 105 ? -5.171 -1.182 -6.395 1.00 97.81 105 VAL A O 1
ATOM 826 N N . ARG A 1 106 ? -4.648 0.985 -6.710 1.00 97.88 106 ARG A N 1
ATOM 827 C CA . ARG A 1 106 ? -4.703 1.000 -8.173 1.00 97.88 106 ARG A CA 1
ATOM 828 C C . ARG A 1 106 ? -3.418 1.592 -8.723 1.00 97.88 106 ARG A C 1
ATOM 830 O O . ARG A 1 106 ? -3.012 2.678 -8.308 1.00 97.88 106 ARG A O 1
ATOM 837 N N . TRP A 1 107 ? -2.818 0.908 -9.690 1.00 97.12 107 TRP A N 1
ATOM 838 C CA . TRP A 1 107 ? -1.603 1.381 -10.341 1.00 97.12 107 TRP A CA 1
ATOM 839 C C . TRP A 1 107 ? -1.552 1.017 -11.822 1.00 97.12 107 TRP A C 1
ATOM 841 O O . TRP A 1 107 ? -2.110 0.007 -12.258 1.00 97.12 107 TRP A O 1
ATOM 851 N N . GLN A 1 108 ? -0.833 1.831 -12.587 1.00 97.12 108 GLN A N 1
ATOM 852 C CA . GLN A 1 108 ? -0.442 1.528 -13.960 1.00 97.12 108 GLN A CA 1
ATOM 853 C C . GLN A 1 108 ? 0.959 0.937 -13.949 1.00 97.12 108 GLN A C 1
ATOM 855 O O . GLN A 1 108 ? 1.862 1.515 -13.344 1.00 97.12 108 GLN A O 1
ATOM 860 N N . SER A 1 109 ? 1.156 -0.195 -14.616 1.00 93.75 109 SER A N 1
ATOM 861 C CA . SER A 1 109 ? 2.499 -0.692 -14.904 1.00 93.75 109 SER A CA 1
ATOM 862 C C . SER A 1 109 ? 2.944 -0.164 -16.265 1.00 93.75 109 SER A C 1
ATOM 864 O O . SER A 1 109 ? 2.165 -0.120 -17.217 1.00 93.75 109 SER A O 1
ATOM 866 N N . ILE A 1 110 ? 4.195 0.292 -16.346 1.00 89.75 110 ILE A N 1
ATOM 867 C CA . ILE A 1 110 ? 4.811 0.706 -17.614 1.00 89.75 110 ILE A CA 1
ATOM 868 C C . ILE A 1 110 ? 5.454 -0.504 -18.300 1.00 89.75 110 ILE A C 1
ATOM 870 O O . ILE A 1 110 ? 5.457 -0.591 -19.525 1.00 89.75 110 ILE A O 1
ATOM 874 N N . VAL A 1 111 ? 5.981 -1.448 -17.512 1.00 87.62 111 VAL A N 1
ATOM 875 C CA . VAL A 1 111 ? 6.642 -2.663 -18.020 1.00 87.62 111 VAL A CA 1
ATOM 876 C C . VAL A 1 111 ? 5.632 -3.673 -18.555 1.00 87.62 111 VAL A C 1
ATOM 878 O O . VAL A 1 111 ? 5.879 -4.328 -19.563 1.00 87.62 111 VAL A O 1
ATOM 881 N N . GLU A 1 112 ? 4.478 -3.761 -17.904 1.00 91.56 112 GLU A N 1
ATOM 882 C CA . GLU A 1 112 ? 3.318 -4.518 -18.365 1.00 91.56 112 GLU A CA 1
ATOM 883 C C . GLU A 1 112 ? 2.232 -3.488 -18.686 1.00 91.56 112 GLU A C 1
ATOM 885 O O . GLU A 1 112 ? 1.659 -2.968 -17.735 1.00 91.56 112 GLU A O 1
ATOM 890 N N . PRO A 1 113 ? 1.970 -3.135 -19.963 1.00 91.12 113 PRO A N 1
ATOM 891 C CA . PRO A 1 113 ? 1.118 -1.999 -20.350 1.00 91.12 113 PRO A CA 1
ATOM 892 C C . PRO A 1 113 ? -0.370 -2.159 -19.988 1.00 91.12 113 PRO A C 1
ATOM 894 O O . PRO A 1 113 ? -1.245 -2.253 -20.848 1.00 91.12 113 PRO A O 1
ATOM 897 N N . GLN A 1 114 ? -0.672 -2.201 -18.696 1.00 96.19 114 GLN A N 1
ATOM 898 C CA . GLN A 1 114 ? -1.993 -2.421 -18.139 1.00 96.19 114 GLN A CA 1
ATOM 899 C C . GLN A 1 114 ? -2.129 -1.785 -16.752 1.00 96.19 114 GLN A C 1
ATOM 901 O O . GLN A 1 114 ? -1.163 -1.401 -16.089 1.00 96.19 114 GLN A O 1
ATOM 906 N N . THR A 1 115 ? -3.379 -1.655 -16.315 1.00 97.50 115 THR A N 1
ATOM 907 C CA . THR A 1 115 ? -3.736 -1.119 -15.001 1.00 97.50 115 THR A CA 1
ATOM 908 C C . THR A 1 115 ? -4.208 -2.246 -14.100 1.00 97.50 115 THR A C 1
ATOM 910 O O . THR A 1 115 ? -5.144 -2.969 -14.445 1.00 97.50 115 THR A O 1
ATOM 913 N N . TYR A 1 116 ? -3.620 -2.338 -12.915 1.00 97.56 116 TYR A N 1
ATOM 914 C CA . TYR A 1 116 ? -4.037 -3.273 -11.882 1.00 97.56 116 TYR A CA 1
ATOM 915 C C . TYR A 1 116 ? -4.818 -2.537 -10.802 1.00 97.56 116 TYR A C 1
ATOM 917 O O . TYR A 1 116 ? -4.650 -1.335 -10.572 1.00 97.56 116 TYR A O 1
ATOM 925 N N . ARG A 1 117 ? -5.690 -3.283 -10.134 1.00 97.69 117 ARG A N 1
ATOM 926 C CA . ARG A 1 117 ? -6.406 -2.834 -8.948 1.00 97.69 117 ARG A CA 1
ATOM 927 C C . ARG A 1 117 ? -6.653 -4.029 -8.049 1.00 97.69 117 ARG A C 1
ATOM 929 O O . ARG A 1 117 ? -6.991 -5.100 -8.552 1.00 97.69 117 ARG A O 1
ATOM 936 N N . VAL A 1 118 ? -6.492 -3.853 -6.749 1.00 98.06 118 VAL A N 1
ATOM 937 C CA . VAL A 1 118 ? -6.665 -4.948 -5.796 1.00 98.06 118 VAL A CA 1
ATOM 938 C C . VAL A 1 118 ? -7.078 -4.409 -4.437 1.00 98.06 118 VAL A C 1
ATOM 940 O O . VAL A 1 118 ? -6.656 -3.322 -4.045 1.00 98.06 118 VAL A O 1
ATOM 943 N N . TRP A 1 119 ? -7.907 -5.186 -3.745 1.00 97.88 119 TRP A N 1
ATOM 944 C CA . TRP A 1 119 ? -8.084 -5.103 -2.302 1.00 97.88 119 TRP A CA 1
ATOM 945 C C . TRP A 1 119 ? -7.215 -6.179 -1.661 1.00 97.88 119 TRP A C 1
ATOM 947 O O . TRP A 1 119 ? -7.297 -7.343 -2.047 1.00 97.88 119 TRP A O 1
ATOM 957 N N . ILE A 1 120 ? -6.367 -5.770 -0.727 1.00 96.81 120 ILE A N 1
ATOM 958 C CA . ILE A 1 120 ? -5.500 -6.644 0.056 1.00 96.81 120 ILE A CA 1
ATOM 959 C C . ILE A 1 120 ? -6.082 -6.678 1.461 1.00 96.81 120 ILE A C 1
ATOM 961 O O . ILE A 1 120 ? -6.081 -5.651 2.141 1.00 96.81 120 ILE A O 1
ATOM 965 N N . ASP A 1 121 ? -6.590 -7.833 1.874 1.00 96.56 121 ASP A N 1
ATOM 966 C CA . ASP A 1 121 ? -7.052 -8.052 3.242 1.00 96.56 121 ASP A CA 1
ATOM 967 C C . ASP A 1 121 ? -5.849 -8.324 4.159 1.00 96.56 121 ASP A C 1
ATOM 969 O O . ASP A 1 121 ? -4.911 -9.029 3.776 1.00 96.56 121 ASP A O 1
ATOM 973 N N . ILE A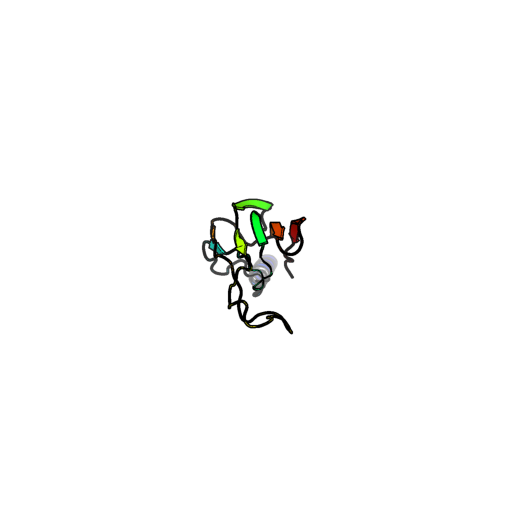 1 122 ? -5.866 -7.738 5.357 1.00 93.31 122 ILE A N 1
ATOM 974 C CA . ILE A 1 122 ? -4.838 -7.913 6.386 1.00 93.31 122 ILE A CA 1
ATOM 975 C C . ILE A 1 122 ? -5.450 -8.789 7.486 1.00 93.31 122 ILE A C 1
ATOM 977 O O . ILE A 1 122 ? -6.395 -8.344 8.140 1.00 93.31 122 ILE A O 1
ATOM 981 N N . PRO A 1 123 ? -4.982 -10.040 7.656 1.00 86.50 123 PRO A N 1
ATOM 982 C CA . PRO A 1 123 ? -5.515 -10.933 8.677 1.00 86.50 123 PRO A CA 1
ATOM 983 C C . PRO A 1 123 ? -5.143 -10.444 10.083 1.00 86.50 123 PRO A C 1
ATOM 985 O O . PRO A 1 123 ? -4.115 -9.798 10.272 1.00 86.50 123 PRO A O 1
ATOM 988 N N . GLU A 1 124 ? -5.980 -10.780 11.064 1.00 78.25 124 GLU A N 1
ATOM 989 C CA . GLU A 1 124 ? -5.742 -10.489 12.488 1.00 78.25 124 GLU A CA 1
ATOM 990 C C . GLU A 1 124 ? -4.790 -11.507 13.157 1.00 78.25 124 GLU A C 1
ATOM 992 O O . GLU A 1 124 ? -4.444 -11.343 14.324 1.00 78.25 124 GLU A O 1
ATOM 997 N N . GLU A 1 125 ? -4.378 -12.546 12.421 1.00 64.69 125 GLU A N 1
ATOM 998 C CA . GLU A 1 125 ? -3.604 -13.710 12.890 1.00 64.69 125 GLU A CA 1
ATOM 999 C C . GLU A 1 125 ? -2.095 -13.598 12.622 1.00 64.69 125 GLU A C 1
ATOM 1001 O O . GLU A 1 125 ? -1.709 -13.227 11.485 1.00 64.69 125 GLU A O 1
#

Secondary structure (DSSP, 8-state):
-HHHHHHHHHHHHGGG----TTS-TTS---SEEEEE--EETT--EEEEEEEEEETT--EEEEE--EEES-----TTS---SS--S-EE--EEEEES--SEEEEEEEEEETTTTEEEEEEEE----

pLDDT: mean 80.35, std 15.46, range [48.59, 98.06]

Foldseek 3Di:
DVVVVVVVVVVVVVVPDDPPPPPCPPPDDDQKDWDKDKDFAPFKKWWQWKWFQAPVRDIDTQGTFGIHNHDPPDPPDDDDDPTDPDIGTDIGMDGRGHHGQWMWIWMATPVPRDIDIDIGGDDPD

Radius of gyration: 24.13 Å; chains: 1; bounding box: 50×28×77 Å

Sequence (125 aa):
MKVVFVLVGLFFFAGCQSVDPLSGERDPKNPWWSLEFFAPLYMTGWVEASWVEDVHGKLFDHGTGGIIGTGNYGYDRELARGWPRGKSGGIHGVVGADLPRRVYVRWQSIVEPQTYRVWIDIPEE